Protein AF-A0A6M7TI37-F1 (afdb_monomer_lite)

Secondary structure (DSSP, 8-state):
--HHHHHHHHHHHHHHHHHHHHHHHHHTT---HHHHHHHHHHHHHHHHHHHHHHHHHHHHHHTT-----------

Structure (mmCIF, N/CA/C/O backbone):
data_AF-A0A6M7TI37-F1
#
_entry.id   AF-A0A6M7TI37-F1
#
loop_
_atom_site.group_PDB
_atom_site.id
_atom_site.type_symbol
_atom_site.label_atom_id
_atom_site.label_alt_id
_atom_site.label_comp_id
_atom_site.label_asym_id
_atom_site.label_entity_id
_atom_site.label_seq_id
_atom_site.pdbx_PDB_ins_code
_atom_site.Cartn_x
_atom_site.Cartn_y
_atom_site.Cartn_z
_atom_site.occupancy
_atom_site.B_iso_or_equiv
_atom_site.auth_seq_id
_atom_site.auth_comp_id
_atom_site.auth_asym_id
_atom_site.auth_atom_id
_atom_site.pdbx_PDB_model_num
ATOM 1 N N . MET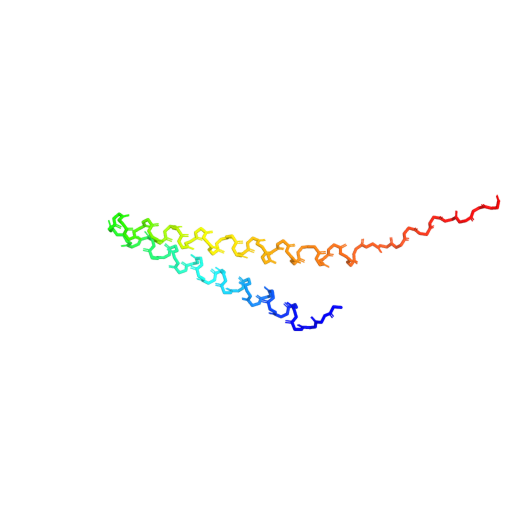 A 1 1 ? 21.574 1.966 -22.428 1.00 51.78 1 MET A N 1
ATOM 2 C CA . MET A 1 1 ? 20.994 1.669 -21.098 1.00 51.78 1 MET A CA 1
ATOM 3 C C . MET A 1 1 ? 21.267 0.208 -20.762 1.00 51.78 1 MET A C 1
ATOM 5 O O . MET A 1 1 ? 21.312 -0.593 -21.684 1.00 51.78 1 MET A O 1
ATOM 9 N N . SER A 1 2 ? 21.538 -0.126 -19.494 1.00 71.62 2 SER A N 1
ATOM 10 C CA . SER A 1 2 ? 21.923 -1.487 -19.071 1.00 71.62 2 SER A CA 1
ATOM 11 C C . SER A 1 2 ? 20.699 -2.347 -18.728 1.00 71.62 2 SER A C 1
ATOM 13 O O . SER A 1 2 ? 19.801 -1.881 -18.025 1.00 71.62 2 SER A O 1
ATOM 15 N N . LEU A 1 3 ? 20.698 -3.614 -19.161 1.00 65.25 3 LEU A N 1
ATOM 16 C CA . LEU A 1 3 ? 19.662 -4.625 -18.874 1.00 65.25 3 LEU A CA 1
ATOM 17 C C . LEU A 1 3 ? 19.356 -4.782 -17.371 1.00 65.25 3 LEU A C 1
ATOM 19 O O . LEU A 1 3 ? 18.227 -5.088 -16.993 1.00 65.25 3 LEU A O 1
ATOM 23 N N . SER A 1 4 ? 20.335 -4.516 -16.500 1.00 71.81 4 SER A N 1
ATOM 24 C CA . SER A 1 4 ? 20.191 -4.626 -15.040 1.00 71.81 4 SER A CA 1
ATOM 25 C C . SER A 1 4 ? 19.275 -3.569 -14.410 1.00 71.81 4 SER A C 1
ATOM 27 O O . SER A 1 4 ? 18.891 -3.701 -13.244 1.00 71.81 4 SER A O 1
ATOM 29 N N . TRP A 1 5 ? 18.951 -2.505 -15.148 1.00 65.44 5 TRP A N 1
ATOM 30 C CA . TRP A 1 5 ? 18.092 -1.420 -14.679 1.00 65.44 5 TRP A CA 1
ATOM 31 C C . TRP A 1 5 ? 16.630 -1.641 -15.094 1.00 65.44 5 TRP A C 1
ATOM 33 O O . TRP A 1 5 ? 15.730 -1.497 -14.271 1.00 65.44 5 TRP A O 1
ATOM 43 N N . GLN A 1 6 ? 16.392 -2.110 -16.325 1.00 68.38 6 GLN A N 1
ATOM 44 C CA . GLN A 1 6 ? 15.052 -2.475 -16.809 1.00 68.38 6 GLN A CA 1
ATOM 45 C C . GLN A 1 6 ? 14.444 -3.658 -16.047 1.00 68.38 6 GLN A C 1
ATOM 47 O O . GLN A 1 6 ? 13.284 -3.590 -15.652 1.00 68.38 6 GLN A O 1
ATOM 52 N N . LEU A 1 7 ? 15.224 -4.711 -15.776 1.00 72.44 7 LEU A N 1
ATOM 53 C CA . LEU A 1 7 ? 14.743 -5.853 -14.985 1.00 72.44 7 LEU A CA 1
ATOM 54 C C . LEU A 1 7 ? 14.346 -5.447 -13.559 1.00 72.44 7 LEU A C 1
ATOM 56 O O . LEU A 1 7 ? 13.395 -5.991 -13.004 1.00 72.44 7 LEU A O 1
ATOM 60 N N . ARG A 1 8 ? 15.039 -4.453 -12.992 1.00 75.94 8 ARG A N 1
ATOM 61 C CA . ARG A 1 8 ? 14.734 -3.904 -11.667 1.00 75.94 8 ARG A CA 1
ATOM 62 C C . ARG A 1 8 ? 13.369 -3.216 -11.654 1.00 75.94 8 ARG A C 1
ATOM 64 O O . ARG A 1 8 ? 12.535 -3.556 -10.830 1.00 75.94 8 ARG A O 1
ATOM 71 N N . ASN A 1 9 ? 13.101 -2.360 -12.640 1.00 80.44 9 ASN A N 1
ATOM 72 C CA . ASN A 1 9 ? 11.828 -1.645 -12.752 1.00 80.44 9 ASN A CA 1
ATOM 73 C C . ASN A 1 9 ? 10.623 -2.593 -12.959 1.00 80.44 9 ASN A C 1
ATOM 75 O O . ASN A 1 9 ? 9.578 -2.414 -12.332 1.00 80.44 9 ASN A O 1
ATOM 79 N N . VAL A 1 10 ? 10.779 -3.647 -13.774 1.00 83.19 10 VAL A N 1
ATOM 80 C CA . VAL A 1 10 ? 9.728 -4.666 -13.968 1.00 83.19 10 VAL A CA 1
ATOM 81 C C . VAL A 1 10 ? 9.435 -5.416 -12.667 1.00 83.19 10 VAL A C 1
ATOM 83 O O . VAL A 1 10 ? 8.268 -5.625 -12.328 1.00 83.19 10 VAL A O 1
ATOM 86 N N . MET A 1 11 ? 10.480 -5.789 -11.923 1.00 89.31 11 MET A N 1
ATOM 87 C CA . MET A 1 11 ? 10.329 -6.474 -10.640 1.00 89.31 11 MET A CA 1
ATOM 88 C C . MET A 1 11 ? 9.692 -5.564 -9.580 1.00 89.31 11 MET A C 1
ATOM 90 O O . MET A 1 11 ? 8.768 -5.988 -8.891 1.00 89.31 11 MET A O 1
ATOM 94 N N . ASP A 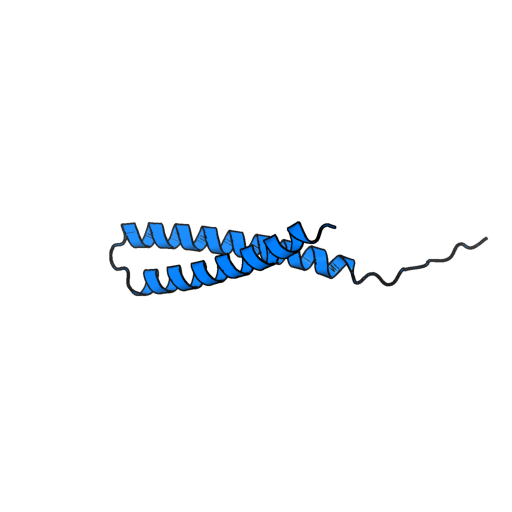1 12 ? 10.107 -4.298 -9.500 1.00 89.62 12 ASP A N 1
ATOM 95 C CA . ASP A 1 12 ? 9.554 -3.321 -8.554 1.00 89.62 12 ASP A CA 1
ATOM 96 C C . ASP A 1 12 ? 8.050 -3.101 -8.785 1.00 89.62 12 ASP A C 1
ATOM 98 O O . ASP A 1 12 ? 7.270 -3.043 -7.832 1.00 89.62 12 ASP A O 1
ATOM 102 N N . ARG A 1 13 ? 7.610 -3.065 -10.052 1.00 90.75 13 ARG A N 1
ATOM 103 C CA . ARG A 1 13 ? 6.185 -2.987 -10.415 1.00 90.75 13 ARG A CA 1
ATOM 104 C C . ARG A 1 13 ? 5.408 -4.222 -9.960 1.00 90.75 13 ARG A C 1
ATOM 106 O O . ARG A 1 13 ? 4.282 -4.096 -9.479 1.00 90.75 13 ARG A O 1
ATOM 113 N N . PHE A 1 14 ? 5.985 -5.410 -10.137 1.00 93.19 14 PHE A N 1
ATOM 114 C CA . PHE A 1 14 ? 5.356 -6.667 -9.735 1.00 93.19 14 PHE A CA 1
ATOM 115 C C . PHE A 1 14 ? 5.191 -6.747 -8.214 1.00 93.19 14 PHE A C 1
ATOM 117 O O . PHE A 1 14 ? 4.091 -7.011 -7.730 1.00 93.19 14 PHE A O 1
ATOM 124 N N . ILE A 1 15 ? 6.257 -6.438 -7.471 1.00 93.62 15 ILE A N 1
ATOM 125 C CA . ILE A 1 15 ? 6.255 -6.443 -6.005 1.00 93.62 15 ILE A CA 1
ATOM 126 C C . ILE A 1 15 ? 5.245 -5.427 -5.469 1.00 93.62 15 ILE A C 1
ATOM 128 O O . ILE A 1 15 ? 4.404 -5.785 -4.648 1.00 93.62 15 ILE A O 1
ATOM 132 N N . ALA A 1 16 ? 5.267 -4.186 -5.968 1.00 95.38 16 ALA A N 1
ATOM 133 C CA . ALA A 1 16 ? 4.352 -3.150 -5.497 1.00 95.38 16 ALA A CA 1
ATOM 134 C C . ALA A 1 16 ? 2.880 -3.541 -5.718 1.00 95.38 16 ALA A C 1
ATOM 136 O O . ALA A 1 16 ? 2.053 -3.353 -4.830 1.00 95.38 16 ALA A O 1
ATOM 137 N N . ARG A 1 17 ? 2.543 -4.158 -6.861 1.00 95.88 17 ARG A N 1
ATOM 138 C CA . ARG A 1 17 ? 1.183 -4.661 -7.131 1.00 95.88 17 ARG A CA 1
ATOM 139 C C . ARG A 1 17 ? 0.764 -5.779 -6.182 1.00 95.88 17 ARG A C 1
ATOM 141 O O . ARG A 1 17 ? -0.361 -5.751 -5.690 1.00 95.88 17 ARG A O 1
ATOM 148 N N . ALA A 1 18 ? 1.651 -6.738 -5.924 1.00 97.38 18 ALA A N 1
ATOM 149 C CA . ALA A 1 18 ? 1.379 -7.820 -4.982 1.00 97.38 18 ALA A CA 1
ATOM 150 C C . ALA A 1 18 ? 1.151 -7.277 -3.561 1.00 97.38 18 ALA A C 1
ATOM 152 O O . ALA A 1 18 ? 0.187 -7.660 -2.900 1.00 97.38 18 ALA A O 1
ATOM 153 N N . ASN A 1 19 ? 1.983 -6.326 -3.127 1.00 96.81 19 ASN A N 1
ATOM 154 C CA . ASN A 1 19 ? 1.859 -5.698 -1.814 1.00 96.81 19 ASN A CA 1
ATOM 155 C C . ASN A 1 19 ? 0.563 -4.887 -1.679 1.00 96.81 19 ASN A C 1
ATOM 157 O O . ASN A 1 19 ? -0.097 -4.968 -0.648 1.00 96.81 19 ASN A O 1
ATOM 161 N N . ILE A 1 20 ? 0.169 -4.140 -2.718 1.00 97.88 20 ILE A N 1
ATOM 162 C CA . ILE A 1 20 ? -1.103 -3.399 -2.744 1.00 97.88 20 ILE A CA 1
ATOM 163 C C . ILE A 1 20 ? -2.284 -4.349 -2.540 1.00 97.88 20 ILE A C 1
ATOM 165 O O . ILE A 1 20 ? -3.113 -4.095 -1.668 1.00 97.88 20 ILE A O 1
ATOM 169 N N . GLY A 1 21 ? -2.338 -5.453 -3.294 1.00 98.12 21 GLY A N 1
ATOM 170 C CA . GLY A 1 21 ? -3.396 -6.454 -3.135 1.00 98.12 21 GLY A CA 1
ATOM 171 C C . GLY A 1 21 ? -3.426 -7.033 -1.720 1.00 98.12 21 GLY A C 1
ATOM 172 O O . GLY A 1 21 ? -4.475 -7.068 -1.083 1.00 98.12 21 GLY A O 1
ATOM 173 N N . HIS A 1 22 ? -2.259 -7.383 -1.175 1.00 97.81 22 HIS A N 1
ATOM 174 C CA . HIS A 1 22 ? -2.153 -7.910 0.183 1.00 97.81 22 HIS A CA 1
ATOM 175 C C . HIS A 1 22 ? -2.644 -6.922 1.255 1.00 97.81 22 HIS A C 1
ATOM 177 O O . HIS A 1 22 ? -3.385 -7.308 2.159 1.00 97.81 22 HIS A O 1
ATOM 183 N N . PHE A 1 23 ? -2.275 -5.642 1.160 1.00 98.12 23 PHE A N 1
ATOM 184 C CA . PHE A 1 23 ? -2.719 -4.632 2.121 1.00 98.12 23 PHE A CA 1
ATOM 185 C C . PHE A 1 23 ? -4.210 -4.304 1.992 1.00 98.12 23 PHE A C 1
ATOM 187 O O . PHE A 1 23 ? -4.860 -4.061 3.007 1.00 98.12 23 PHE A O 1
ATOM 194 N N . GLN A 1 24 ? -4.777 -4.341 0.784 1.00 98.12 24 GLN A N 1
ATOM 195 C CA . GLN A 1 24 ? -6.226 -4.224 0.589 1.00 98.12 24 GLN A CA 1
ATOM 196 C C . GLN A 1 24 ? -6.977 -5.386 1.256 1.00 98.12 24 GLN A C 1
ATOM 198 O O . GLN A 1 24 ? -7.961 -5.151 1.961 1.00 98.12 24 GLN A O 1
ATOM 203 N N . ASP A 1 25 ? -6.476 -6.615 1.109 1.00 98.06 25 ASP A N 1
ATOM 204 C CA . ASP A 1 25 ? -7.048 -7.797 1.763 1.00 98.06 25 ASP A CA 1
ATOM 205 C C . ASP A 1 25 ? -6.950 -7.728 3.293 1.00 98.06 25 ASP A C 1
ATOM 207 O O . ASP A 1 25 ? -7.882 -8.139 3.990 1.00 98.06 25 ASP A O 1
ATOM 211 N N . LEU A 1 26 ? -5.844 -7.196 3.826 1.00 97.69 26 LEU A N 1
ATOM 212 C CA . LEU A 1 26 ? -5.680 -6.954 5.261 1.00 97.69 26 LEU A CA 1
ATOM 213 C C . LEU A 1 26 ? -6.673 -5.895 5.765 1.00 97.69 26 LEU A C 1
ATOM 215 O O . LEU A 1 26 ? -7.364 -6.133 6.753 1.00 97.69 26 LEU A O 1
ATOM 219 N N . LEU A 1 27 ? -6.828 -4.769 5.059 1.00 97.62 27 LEU A N 1
ATOM 220 C CA . LEU A 1 27 ? -7.778 -3.710 5.434 1.00 97.62 27 LEU A CA 1
ATOM 221 C C . LEU A 1 27 ? -9.236 -4.160 5.437 1.00 97.62 27 LEU A C 1
ATOM 223 O O . LEU A 1 27 ? -10.032 -3.623 6.207 1.00 97.62 27 LEU A O 1
ATOM 227 N N . ALA A 1 28 ? -9.600 -5.113 4.579 1.00 97.62 28 ALA A N 1
ATOM 228 C CA . ALA A 1 28 ? -10.954 -5.655 4.529 1.00 97.62 28 ALA A CA 1
ATOM 229 C C . ALA A 1 28 ? -11.323 -6.454 5.792 1.00 97.62 28 ALA A C 1
ATOM 231 O O . ALA A 1 28 ? -12.504 -6.653 6.071 1.00 97.62 28 ALA A O 1
ATOM 232 N N . ARG A 1 29 ? -10.319 -6.932 6.535 1.00 96.94 29 ARG A N 1
ATOM 233 C CA . ARG A 1 29 ? -10.478 -7.818 7.695 1.00 96.94 29 ARG A CA 1
ATOM 234 C C . ARG A 1 29 ? -10.093 -7.140 9.008 1.00 96.94 29 ARG A C 1
ATOM 236 O O . ARG A 1 29 ? -10.484 -7.631 10.062 1.00 96.94 29 ARG A O 1
ATOM 243 N N . GLU A 1 30 ? -9.332 -6.048 8.943 1.00 97.44 30 GLU A N 1
ATOM 244 C CA . GLU A 1 30 ? -8.861 -5.322 10.117 1.00 97.44 30 GLU A CA 1
ATOM 245 C C . GLU A 1 30 ? -9.971 -4.476 10.750 1.00 97.44 30 GLU A C 1
ATOM 247 O O . GLU A 1 30 ? -10.626 -3.666 10.088 1.00 97.44 30 GLU A O 1
ATOM 252 N N . THR A 1 31 ? -10.144 -4.648 12.058 1.00 97.12 31 THR A N 1
ATOM 253 C CA . THR A 1 31 ? -11.157 -3.956 12.865 1.00 97.12 31 THR A CA 1
ATOM 254 C C . THR A 1 31 ? -10.553 -2.967 13.854 1.00 97.12 31 THR A C 1
ATOM 256 O O . THR A 1 31 ? -11.251 -2.048 14.281 1.00 97.12 31 THR A O 1
ATOM 259 N N . ASP A 1 32 ? -9.277 -3.128 14.217 1.00 98.19 32 ASP A N 1
ATOM 260 C CA . ASP A 1 32 ? -8.585 -2.204 15.108 1.00 98.19 32 ASP A CA 1
ATOM 261 C C . ASP A 1 32 ? -8.226 -0.907 14.360 1.00 98.19 32 ASP A C 1
ATOM 263 O O . ASP A 1 32 ? -7.464 -0.946 13.388 1.00 98.19 32 ASP A O 1
ATOM 267 N N . PRO A 1 33 ? -8.745 0.263 14.778 1.00 96.69 33 PRO A N 1
ATOM 268 C CA . PRO A 1 33 ? -8.536 1.515 14.056 1.00 96.69 33 PRO A CA 1
ATOM 269 C C . PRO A 1 33 ? -7.066 1.942 13.982 1.00 96.69 33 PRO A C 1
ATOM 271 O O . PRO A 1 33 ? -6.671 2.565 12.995 1.00 96.69 33 PRO A O 1
ATOM 274 N N . GLU A 1 34 ? -6.245 1.616 14.983 1.00 97.69 34 GLU A N 1
ATOM 275 C CA . GLU A 1 34 ? -4.825 1.981 14.970 1.00 97.69 34 GLU A CA 1
ATOM 276 C C . GLU A 1 34 ? -4.031 1.102 13.995 1.00 97.69 34 GLU A C 1
ATOM 278 O O . GLU A 1 34 ? -3.309 1.631 13.145 1.00 97.69 34 GLU A O 1
ATOM 283 N N . GLN A 1 35 ? -4.223 -0.221 14.017 1.00 96.69 35 GLN A N 1
ATOM 284 C CA . GLN A 1 35 ? -3.633 -1.106 13.004 1.00 96.69 35 GLN A CA 1
ATOM 285 C C . GLN A 1 35 ? -4.118 -0.771 11.597 1.00 96.69 35 GLN A C 1
ATOM 287 O O . GLN A 1 35 ? -3.320 -0.717 10.659 1.00 96.69 35 GLN A O 1
ATOM 292 N N . ARG A 1 36 ? -5.401 -0.448 11.444 1.00 98.00 36 ARG A N 1
ATOM 293 C CA . ARG A 1 36 ? -5.972 -0.058 10.158 1.00 98.00 36 ARG A CA 1
ATOM 294 C C . ARG A 1 36 ? -5.288 1.188 9.580 1.00 98.00 36 ARG A C 1
ATOM 296 O O . ARG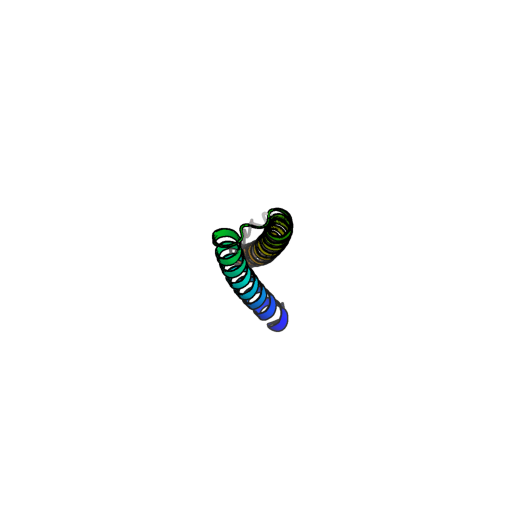 A 1 36 ? -4.919 1.178 8.408 1.00 98.00 36 ARG A O 1
ATOM 303 N N . ARG A 1 37 ? -5.014 2.214 10.400 1.00 98.00 37 ARG A N 1
ATOM 304 C CA . ARG A 1 37 ? -4.232 3.399 9.985 1.00 98.00 37 ARG A CA 1
ATOM 305 C C . ARG A 1 37 ? -2.813 3.041 9.551 1.00 98.00 37 ARG A C 1
ATOM 307 O O . ARG A 1 37 ? -2.299 3.608 8.588 1.00 98.00 37 ARG A O 1
ATOM 314 N N . VAL A 1 38 ? -2.159 2.111 10.248 1.00 98.06 38 VAL A N 1
ATOM 315 C CA . VAL A 1 38 ? -0.821 1.637 9.861 1.00 98.06 38 VAL A CA 1
ATOM 316 C C . VAL A 1 38 ? -0.870 0.970 8.487 1.00 98.06 38 VAL A C 1
ATOM 318 O O . VAL A 1 38 ? -0.056 1.300 7.624 1.00 98.06 38 VAL A O 1
ATOM 321 N N . ILE A 1 39 ? -1.841 0.087 8.253 1.00 97.50 39 ILE A N 1
ATOM 322 C CA . ILE A 1 39 ? -1.992 -0.610 6.971 1.00 97.50 39 ILE A CA 1
ATOM 323 C C . ILE A 1 39 ? -2.333 0.384 5.846 1.00 97.50 39 ILE A C 1
ATOM 325 O O . ILE A 1 39 ? -1.762 0.288 4.763 1.00 97.50 39 ILE A O 1
ATOM 329 N N . GLU A 1 40 ? -3.184 1.385 6.098 1.00 98.12 40 GLU A N 1
ATOM 330 C CA . GLU A 1 40 ? -3.483 2.466 5.142 1.00 98.12 40 GLU A CA 1
ATOM 331 C C . GLU A 1 40 ? -2.220 3.260 4.757 1.00 98.12 40 GLU A C 1
ATOM 333 O O . GLU A 1 40 ? -1.983 3.520 3.574 1.00 98.12 40 GLU A O 1
ATOM 338 N N . ASN A 1 41 ? -1.357 3.580 5.728 1.00 98.00 41 ASN A N 1
ATOM 339 C CA . ASN A 1 41 ? -0.081 4.250 5.464 1.00 98.00 41 ASN A CA 1
ATOM 340 C C . ASN A 1 41 ? 0.861 3.383 4.614 1.00 98.00 41 ASN A C 1
ATOM 342 O O . ASN A 1 41 ? 1.479 3.882 3.671 1.00 98.00 41 ASN A O 1
ATOM 346 N N . LEU A 1 42 ? 0.965 2.084 4.915 1.00 97.81 42 LEU A N 1
ATOM 347 C CA . LEU A 1 42 ? 1.779 1.146 4.135 1.00 97.81 42 LEU A CA 1
ATOM 348 C C . LEU A 1 42 ? 1.254 1.001 2.702 1.00 97.81 42 LEU A C 1
ATOM 350 O O . LEU A 1 42 ? 2.035 1.065 1.751 1.00 97.81 42 LEU A O 1
ATOM 354 N N . LEU A 1 43 ? -0.065 0.899 2.533 1.00 97.75 43 LEU A N 1
ATOM 355 C CA . LEU A 1 43 ? -0.716 0.853 1.227 1.00 97.75 43 LEU A CA 1
ATOM 356 C C . LEU A 1 43 ? -0.396 2.103 0.391 1.00 97.75 43 LEU A C 1
ATOM 358 O O . LEU A 1 43 ? -0.031 1.986 -0.781 1.00 97.75 43 LEU A O 1
ATOM 362 N N . ALA A 1 44 ? -0.463 3.294 0.991 1.00 98.00 44 ALA A N 1
ATOM 363 C CA . ALA A 1 44 ? -0.123 4.543 0.311 1.00 98.00 44 ALA A CA 1
ATOM 364 C C . ALA A 1 44 ? 1.347 4.583 -0.150 1.00 98.00 44 ALA A C 1
ATOM 366 O O . ALA A 1 44 ? 1.652 5.071 -1.244 1.00 98.00 44 ALA A O 1
ATOM 367 N N . LEU A 1 45 ? 2.270 4.042 0.653 1.00 97.06 45 LEU A N 1
ATOM 368 C CA . LEU A 1 45 ? 3.683 3.943 0.281 1.00 97.06 45 LEU A CA 1
ATOM 369 C C . LEU A 1 45 ? 3.896 3.012 -0.918 1.00 97.06 45 LEU A C 1
ATOM 371 O O . LEU A 1 45 ? 4.648 3.367 -1.829 1.00 97.06 45 LEU A O 1
ATOM 375 N N . GLU A 1 46 ? 3.234 1.855 -0.955 1.00 97.50 46 GLU A N 1
ATOM 376 C CA . GLU A 1 46 ? 3.335 0.926 -2.087 1.00 97.50 46 GLU A CA 1
ATOM 377 C C . GLU A 1 46 ? 2.703 1.493 -3.361 1.00 97.50 46 GLU A C 1
ATOM 379 O O . GLU A 1 46 ? 3.296 1.388 -4.436 1.00 97.50 46 GLU A O 1
ATOM 384 N N . GLN A 1 47 ? 1.570 2.192 -3.251 1.00 96.88 47 GLN A N 1
ATOM 385 C CA . GLN A 1 47 ? 0.949 2.866 -4.393 1.00 96.88 47 GLN A CA 1
ATOM 386 C C . GLN A 1 47 ? 1.889 3.910 -5.016 1.00 96.88 47 GLN A C 1
ATOM 388 O O . GLN A 1 47 ? 2.020 3.984 -6.239 1.00 96.88 47 GLN A O 1
ATOM 393 N N . LYS A 1 48 ? 2.625 4.658 -4.184 1.00 95.94 48 LYS A N 1
ATOM 394 C CA . LYS A 1 48 ? 3.639 5.619 -4.641 1.00 95.94 48 LYS A CA 1
ATOM 395 C C . LYS A 1 48 ? 4.857 4.945 -5.281 1.00 95.94 48 LYS A C 1
ATOM 397 O O . LYS A 1 48 ? 5.451 5.494 -6.210 1.00 95.94 48 LYS A O 1
ATOM 402 N N . LYS A 1 49 ? 5.267 3.766 -4.796 1.00 92.56 49 LYS A N 1
ATOM 403 C CA . LYS A 1 49 ? 6.332 2.972 -5.439 1.00 92.56 49 LYS A CA 1
ATOM 404 C C . LYS A 1 49 ? 5.896 2.502 -6.823 1.00 92.56 49 LYS A C 1
ATOM 406 O O . LYS A 1 49 ? 6.674 2.625 -7.768 1.00 92.56 49 LYS A O 1
ATOM 411 N N . LEU A 1 50 ? 4.653 2.036 -6.947 1.00 94.44 50 LEU A N 1
ATOM 412 C CA . LEU A 1 50 ? 4.085 1.614 -8.222 1.00 94.44 50 LEU A CA 1
ATOM 413 C C . LEU A 1 50 ? 4.036 2.771 -9.228 1.00 94.44 50 LEU A C 1
ATOM 415 O O . LEU A 1 50 ? 4.532 2.622 -10.341 1.00 94.44 50 LEU A O 1
ATOM 419 N N . GLU A 1 51 ? 3.530 3.937 -8.822 1.00 93.94 51 GLU A N 1
ATOM 420 C CA . GLU A 1 51 ? 3.465 5.137 -9.669 1.00 93.94 51 GLU A CA 1
ATOM 421 C C . GLU A 1 51 ? 4.845 5.537 -10.218 1.00 93.94 51 GLU A C 1
ATOM 423 O O . GLU A 1 51 ? 4.994 5.850 -11.402 1.00 93.94 51 GLU A O 1
ATOM 428 N N . ARG A 1 52 ? 5.885 5.477 -9.375 1.00 90.50 52 ARG A N 1
ATOM 429 C CA . ARG A 1 52 ? 7.268 5.766 -9.784 1.00 90.50 52 ARG A CA 1
ATOM 430 C C . ARG A 1 52 ? 7.790 4.744 -10.786 1.00 90.50 52 ARG A C 1
ATOM 432 O O . ARG A 1 52 ? 8.388 5.138 -11.786 1.00 90.50 52 ARG A O 1
ATOM 439 N N . ALA A 1 53 ? 7.562 3.456 -10.532 1.00 88.81 53 ALA A N 1
ATOM 440 C CA . ALA A 1 53 ? 7.974 2.396 -11.445 1.00 88.81 53 ALA A CA 1
ATOM 441 C C . ALA A 1 53 ? 7.279 2.541 -12.812 1.00 88.81 53 ALA A C 1
ATOM 443 O O . ALA A 1 53 ? 7.929 2.426 -13.851 1.00 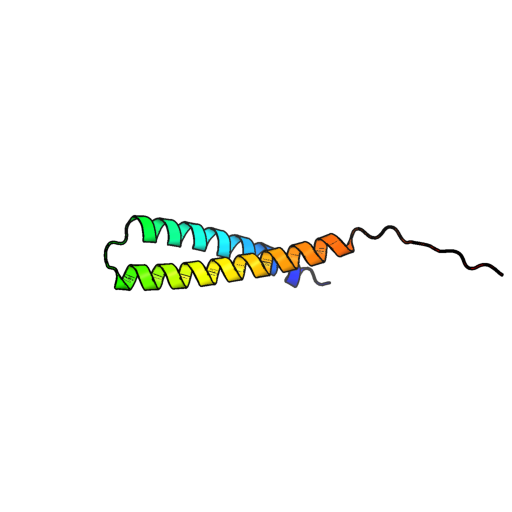88.81 53 ALA A O 1
ATOM 444 N N . GLU A 1 54 ? 5.985 2.875 -12.822 1.00 87.88 54 GLU A N 1
ATOM 445 C CA . GLU A 1 54 ? 5.186 3.053 -14.041 1.00 87.88 54 GLU A CA 1
ATOM 446 C C . GLU A 1 54 ? 5.547 4.320 -14.825 1.00 87.88 54 GLU A C 1
ATOM 448 O O . GLU A 1 54 ? 5.669 4.266 -16.053 1.00 87.88 54 GLU A O 1
ATOM 453 N N . SER A 1 55 ? 5.793 5.437 -14.138 1.00 86.38 55 SER A N 1
ATOM 454 C CA . SER A 1 55 ? 6.272 6.678 -14.766 1.00 86.38 55 SER A CA 1
ATOM 455 C C . SER A 1 55 ? 7.619 6.455 -15.459 1.00 86.38 55 SER A C 1
ATOM 457 O O . SER A 1 55 ? 7.784 6.771 -16.635 1.00 86.38 55 SER A O 1
ATOM 459 N N . GLN A 1 56 ? 8.548 5.775 -14.783 1.00 79.75 56 GLN A N 1
ATOM 460 C CA . GLN A 1 56 ? 9.858 5.440 -15.346 1.00 79.75 56 GLN A CA 1
ATOM 461 C C . GLN A 1 56 ? 9.786 4.498 -16.557 1.00 79.75 56 GLN A C 1
ATOM 463 O O . GLN A 1 56 ? 10.647 4.567 -17.436 1.00 79.75 56 GLN A O 1
ATOM 468 N N . ALA A 1 57 ? 8.794 3.606 -16.615 1.00 74.56 57 ALA A N 1
ATOM 469 C CA . ALA A 1 57 ? 8.569 2.738 -17.771 1.00 74.56 57 ALA A CA 1
ATOM 470 C C . ALA A 1 57 ? 7.940 3.499 -18.959 1.00 74.56 57 ALA A C 1
ATOM 472 O O . ALA A 1 57 ? 8.230 3.204 -20.123 1.00 74.56 57 ALA A O 1
ATOM 473 N N . SER A 1 58 ? 7.111 4.506 -18.674 1.00 68.06 58 SER A N 1
ATOM 474 C CA . SER A 1 58 ? 6.467 5.356 -19.685 1.00 68.06 58 SER A CA 1
ATOM 475 C C . SER A 1 58 ? 7.474 6.285 -20.369 1.00 68.06 58 SER A C 1
ATOM 477 O O . SER A 1 58 ? 7.502 6.358 -21.600 1.00 68.06 58 SER A O 1
ATOM 479 N N . ASP A 1 59 ? 8.388 6.883 -19.600 1.00 64.44 59 ASP A N 1
ATOM 480 C CA . ASP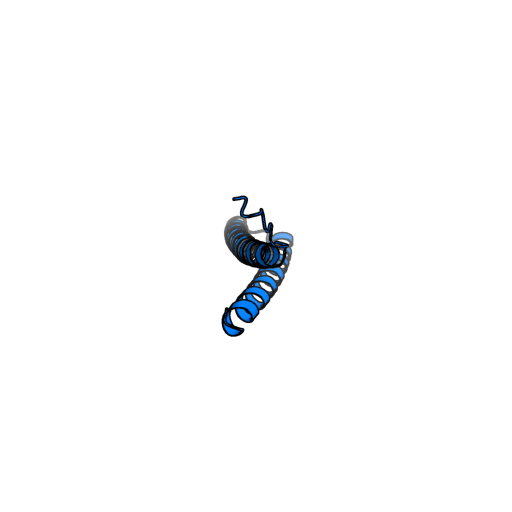 A 1 59 ? 9.480 7.714 -20.126 1.00 64.44 59 ASP A CA 1
ATOM 481 C C . ASP A 1 59 ? 10.428 6.923 -21.049 1.00 64.44 59 ASP A C 1
ATOM 483 O O . ASP A 1 59 ? 10.945 7.448 -22.037 1.00 64.44 59 ASP A O 1
ATOM 487 N N . GLN A 1 60 ? 10.615 5.624 -20.782 1.00 57.97 60 GLN A N 1
ATOM 488 C CA . GLN A 1 60 ? 11.396 4.720 -21.638 1.00 57.97 60 GLN A CA 1
ATOM 489 C C . GLN A 1 60 ? 10.673 4.365 -22.945 1.00 57.97 60 GLN A C 1
ATOM 491 O O . GLN A 1 60 ? 11.315 4.206 -23.983 1.00 57.97 60 GLN A O 1
ATOM 496 N N . SER A 1 61 ? 9.342 4.275 -22.916 1.00 54.72 61 SER A N 1
ATOM 497 C CA . SER A 1 61 ? 8.523 3.941 -24.090 1.00 54.72 61 SER A CA 1
ATOM 498 C C . SER A 1 61 ? 8.396 5.127 -25.060 1.00 54.72 61 SER A C 1
ATOM 500 O O . SER A 1 61 ? 8.335 4.933 -26.273 1.00 54.72 61 SER A O 1
ATOM 502 N N . GLY A 1 62 ? 8.449 6.364 -24.550 1.00 48.62 62 GLY A N 1
ATOM 503 C CA . GLY A 1 62 ? 8.440 7.591 -25.358 1.00 48.62 62 GLY A CA 1
ATOM 504 C C . GLY A 1 62 ? 9.727 7.851 -26.158 1.00 48.62 62 GLY A C 1
ATOM 505 O O . GLY A 1 62 ? 9.699 8.569 -27.158 1.00 48.62 62 GLY A O 1
ATOM 506 N N . ALA A 1 63 ? 10.855 7.240 -25.779 1.00 49.69 63 ALA A N 1
ATOM 507 C CA . ALA A 1 63 ? 12.128 7.388 -26.492 1.00 49.69 63 ALA A CA 1
ATOM 508 C C . ALA A 1 63 ? 12.221 6.542 -27.780 1.00 49.69 63 ALA A C 1
ATOM 510 O O . ALA A 1 63 ? 13.026 6.854 -28.655 1.00 49.69 63 ALA A O 1
ATOM 511 N N . ALA A 1 64 ? 11.381 5.512 -27.934 1.00 49.59 64 ALA A N 1
ATOM 512 C CA . ALA A 1 64 ? 11.335 4.665 -29.132 1.00 49.59 64 ALA A CA 1
ATOM 513 C C . ALA A 1 64 ? 10.404 5.208 -30.242 1.00 49.59 64 ALA A C 1
ATOM 515 O O . ALA A 1 64 ? 10.283 4.593 -31.299 1.00 49.59 64 ALA A O 1
ATOM 516 N N . GLY A 1 65 ? 9.755 6.359 -30.018 1.00 44.94 65 GLY A N 1
ATOM 517 C CA . GLY A 1 65 ? 8.707 6.917 -30.882 1.00 44.94 65 GLY A CA 1
ATOM 518 C C . GLY A 1 65 ? 9.045 8.227 -31.601 1.00 44.94 65 GLY A C 1
ATOM 519 O O . GLY A 1 65 ? 8.124 8.939 -31.988 1.00 44.94 65 GLY A O 1
ATOM 520 N N . LYS A 1 66 ? 10.322 8.590 -31.787 1.00 45.22 66 LYS A N 1
ATOM 521 C CA . LYS A 1 66 ? 10.689 9.695 -32.695 1.00 45.22 66 LYS A CA 1
ATOM 522 C C . LYS A 1 66 ? 11.145 9.137 -34.049 1.00 45.22 66 LYS A C 1
ATOM 524 O O . LYS A 1 66 ? 12.331 8.841 -34.189 1.00 45.22 66 LYS A O 1
ATOM 529 N N . PRO A 1 67 ? 10.275 9.026 -35.075 1.00 45.06 67 PRO A N 1
ATOM 530 C CA . PRO A 1 67 ? 10.767 9.065 -36.444 1.00 45.06 67 PRO A CA 1
ATOM 531 C C . PRO A 1 67 ? 11.442 10.427 -36.639 1.00 45.06 67 PRO A C 1
ATOM 533 O O . PRO A 1 67 ? 10.877 11.474 -36.316 1.00 45.06 67 PRO A O 1
ATOM 536 N N . GLY A 1 68 ? 12.701 10.398 -37.073 1.00 48.53 68 GLY A N 1
ATOM 537 C CA . GLY A 1 68 ? 13.531 11.583 -37.229 1.00 48.53 68 GLY A CA 1
AT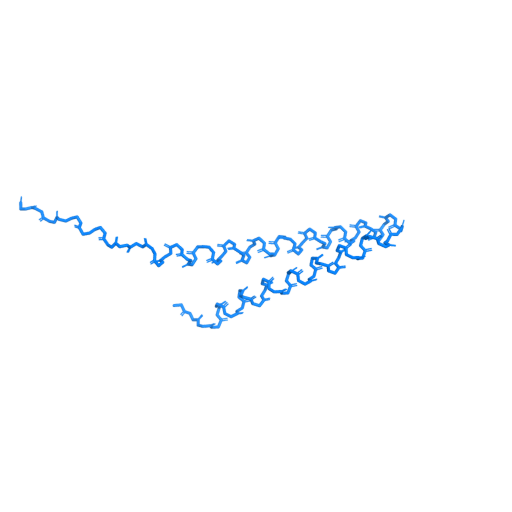OM 538 C C . GLY A 1 68 ? 12.843 12.637 -38.087 1.00 48.53 68 GLY A C 1
ATOM 539 O O . GLY A 1 68 ? 12.552 12.408 -39.259 1.00 48.53 68 GLY A O 1
ATOM 540 N N . SER A 1 69 ? 12.630 13.819 -37.513 1.00 44.28 69 SER A N 1
ATOM 541 C CA . SER A 1 69 ? 12.309 15.002 -38.299 1.00 44.28 69 SER A CA 1
ATOM 542 C C . SER A 1 69 ? 13.612 15.497 -38.927 1.00 44.28 69 SER A C 1
ATOM 544 O O . SER A 1 69 ? 14.329 16.324 -38.366 1.00 44.28 69 SER A O 1
ATOM 546 N N . VAL A 1 70 ? 13.970 14.906 -40.070 1.00 54.34 70 VAL A N 1
ATOM 547 C CA . VAL A 1 70 ? 15.008 15.424 -40.967 1.00 54.34 70 VAL A CA 1
ATOM 548 C C . VAL A 1 70 ? 14.437 16.676 -41.633 1.00 54.34 70 VAL A C 1
ATOM 550 O O . VAL A 1 70 ? 13.925 16.638 -42.748 1.00 54.34 70 VAL A O 1
ATOM 553 N N . ALA A 1 71 ? 14.491 17.808 -40.934 1.00 48.50 71 ALA A N 1
ATOM 554 C CA . ALA A 1 71 ? 14.151 19.106 -41.500 1.00 48.50 71 ALA A CA 1
ATOM 555 C C . ALA A 1 71 ? 15.403 19.738 -42.131 1.00 48.50 71 ALA A C 1
ATOM 557 O O . ALA A 1 71 ? 16.100 20.547 -41.532 1.00 48.50 71 ALA A O 1
ATOM 558 N N . ARG A 1 72 ? 15.680 19.278 -43.355 1.00 44.34 72 ARG A N 1
ATOM 559 C CA . ARG A 1 72 ? 16.113 20.064 -44.524 1.00 44.34 72 ARG A CA 1
ATOM 560 C C . ARG A 1 72 ? 17.055 21.256 -44.268 1.00 44.34 72 ARG A C 1
ATOM 562 O O . ARG A 1 72 ? 16.627 22.391 -44.080 1.00 44.34 72 ARG A O 1
ATOM 569 N N . GLN A 1 73 ? 18.348 21.005 -44.463 1.00 44.06 73 GLN A N 1
ATOM 570 C CA . GLN A 1 73 ? 19.305 22.018 -44.905 1.00 44.06 73 GLN A CA 1
ATOM 571 C C . GLN A 1 73 ? 18.840 22.570 -46.264 1.00 44.06 73 GLN A C 1
ATOM 573 O O . GLN A 1 73 ? 18.692 21.813 -47.225 1.00 44.06 73 GLN A O 1
ATOM 578 N N . SER A 1 74 ? 18.571 23.872 -46.336 1.00 51.22 74 SER A N 1
ATOM 579 C CA . SER A 1 74 ? 18.371 24.597 -47.595 1.00 51.22 74 SER A CA 1
ATOM 580 C C . SER A 1 74 ? 19.447 25.674 -47.694 1.00 51.22 74 SER A C 1
ATOM 582 O O . SER A 1 74 ? 19.770 26.304 -46.690 1.00 51.22 74 SER A O 1
ATOM 584 N N . ARG A 1 75 ? 20.033 25.746 -48.893 1.00 52.91 75 ARG A N 1
ATOM 585 C CA . ARG A 1 75 ? 21.136 26.609 -49.334 1.00 52.91 75 ARG A CA 1
ATOM 586 C C . ARG A 1 75 ? 20.937 28.084 -49.029 1.00 52.91 75 ARG A C 1
ATOM 588 O O . ARG A 1 75 ? 19.776 28.533 -49.126 1.00 52.91 75 ARG A O 1
#

Radius of gyration: 20.11 Å; chains: 1; bounding box: 33×34×64 Å

Organism: NCBI:txid1777867

Sequence (75 aa):
MSLSWQLRNVMDRFIARANIGHFQDLLARETDPEQRRVIENLLALEQKKLERAESQASDQSGAAGKPGSVARQSR

pLDDT: mean 81.12, std 19.71, range [44.06, 98.19]

Foldseek 3Di:
DDPVVLVVLVVLLVVLVVLLVVLVVVLVVDDDPVVNVVSVVVNVVSVVSNVVSVVVVVVVVVVVPDPDPPPDDDD